Protein AF-A0A0P6WMK6-F1 (afdb_monomer)

Secondary structure (DSSP, 8-state):
--TT---HHHHHHHHHHHHHHHHHHHHHHHHHHHHHHHHHHHTSHHHHHHHHGGGTGGGTHHHHHHHSSHHHHHHHHHHHHHHHHHHHHHHHHHHHHHHHTTTTTTTTSSS-----

InterPro domains:
  IPR003369 Sec-independent protein translocase protein TatA/B/E [PF02416] (4-41)

Solvent-accessible surface area (backbone atoms only — not comparable to full-atom values): 7003 Å² total; per-residue (Å²): 133,79,90,68,87,62,48,77,68,52,51,50,52,51,50,51,50,47,38,69,75,53,32,66,70,48,50,52,54,52,51,51,56,50,48,54,51,50,50,53,54,57,67,28,66,72,46,39,51,61,60,61,49,46,81,72,52,82,69,56,74,67,55,60,49,70,77,38,84,48,61,62,56,51,52,50,51,53,52,51,52,50,51,52,52,50,52,53,52,49,57,51,52,53,54,58,53,55,63,64,62,59,60,75,69,67,78,76,78,83,82,84,82,88,89,130

Sequence (116 aa):
MEIFNIGPWELLLILVLALIVFGPEGMVKFSRDAAHFIRKLVRSPLWRDLVSTSEELKTIPQQIIKETQLEESMREISHLSNTISQSISSDLSETINLDDKLQDAEDKNDSHHPSD

Structure (mmCIF, N/CA/C/O backbone):
data_AF-A0A0P6WMK6-F1
#
_entry.id   AF-A0A0P6WMK6-F1
#
loop_
_atom_site.group_PDB
_atom_site.id
_atom_site.type_symbol
_atom_site.label_atom_id
_atom_site.label_alt_id
_atom_site.label_comp_id
_atom_site.label_asym_id
_atom_site.label_entity_id
_atom_site.label_seq_id
_atom_site.pdbx_PDB_ins_code
_atom_site.Cartn_x
_atom_site.Cartn_y
_atom_site.Cartn_z
_atom_site.occupancy
_atom_site.B_iso_or_equiv
_atom_site.auth_seq_id
_atom_site.auth_comp_id
_atom_site.auth_asym_id
_atom_site.auth_atom_id
_atom_site.pdbx_PDB_model_num
ATOM 1 N N . MET A 1 1 ? 4.971 8.236 20.104 1.00 45.97 1 MET A N 1
ATOM 2 C CA . MET A 1 1 ? 5.944 8.323 18.993 1.00 45.97 1 MET A CA 1
ATOM 3 C C . MET A 1 1 ? 5.153 8.314 17.698 1.00 45.97 1 MET A C 1
ATOM 5 O O . MET A 1 1 ? 4.564 7.297 17.363 1.00 45.97 1 MET A O 1
ATOM 9 N N . GLU A 1 2 ? 5.068 9.461 17.037 1.00 65.25 2 GLU A N 1
ATOM 10 C CA . GLU A 1 2 ? 4.256 9.708 15.840 1.00 65.25 2 GLU A CA 1
ATOM 11 C C . GLU A 1 2 ? 5.064 9.336 14.587 1.00 65.25 2 GLU A C 1
ATOM 13 O O .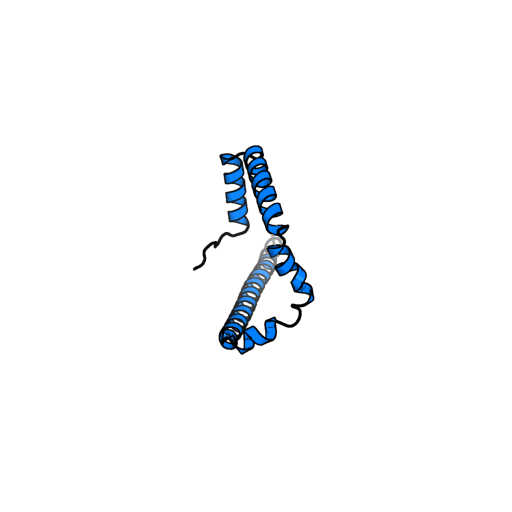 GLU A 1 2 ? 5.628 10.184 13.906 1.00 65.25 2 GLU A O 1
ATOM 18 N N . ILE A 1 3 ? 5.245 8.037 14.341 1.00 64.25 3 ILE A N 1
ATOM 19 C CA . ILE A 1 3 ? 6.318 7.564 13.443 1.00 64.25 3 ILE A CA 1
ATOM 20 C C . ILE A 1 3 ? 6.062 7.940 11.971 1.00 64.25 3 ILE A C 1
ATOM 22 O O . ILE A 1 3 ? 6.999 7.990 11.182 1.00 64.25 3 ILE A O 1
ATOM 26 N N . PHE A 1 4 ? 4.826 8.278 11.601 1.00 72.00 4 PHE A N 1
ATOM 27 C CA . PHE A 1 4 ? 4.507 8.726 10.249 1.00 72.00 4 PHE A CA 1
ATOM 28 C C . PHE A 1 4 ? 3.390 9.768 10.272 1.00 72.00 4 PHE A C 1
ATOM 30 O O . PHE A 1 4 ? 2.311 9.486 9.763 1.00 72.00 4 PHE A O 1
ATOM 37 N N . ASN A 1 5 ? 3.627 10.956 10.845 1.00 77.62 5 ASN A N 1
ATOM 38 C CA . ASN A 1 5 ? 2.808 12.163 10.609 1.00 77.62 5 ASN A CA 1
ATOM 39 C C . ASN A 1 5 ? 2.816 12.558 9.112 1.00 77.62 5 ASN A C 1
ATOM 41 O O . ASN A 1 5 ? 3.217 13.655 8.763 1.00 77.62 5 ASN A O 1
ATOM 45 N N . ILE A 1 6 ? 2.462 11.632 8.223 1.00 88.12 6 ILE A N 1
ATOM 46 C CA . ILE A 1 6 ? 2.448 11.767 6.775 1.00 88.12 6 ILE A CA 1
ATOM 47 C C . ILE A 1 6 ? 0.983 11.933 6.400 1.00 88.12 6 ILE A C 1
ATOM 49 O O . ILE A 1 6 ? 0.204 10.975 6.417 1.00 88.12 6 ILE A O 1
ATOM 53 N N . GLY A 1 7 ? 0.602 13.158 6.071 1.00 89.75 7 GLY A N 1
ATOM 54 C CA . GLY A 1 7 ? -0.705 13.462 5.520 1.00 89.75 7 GLY A CA 1
ATOM 55 C C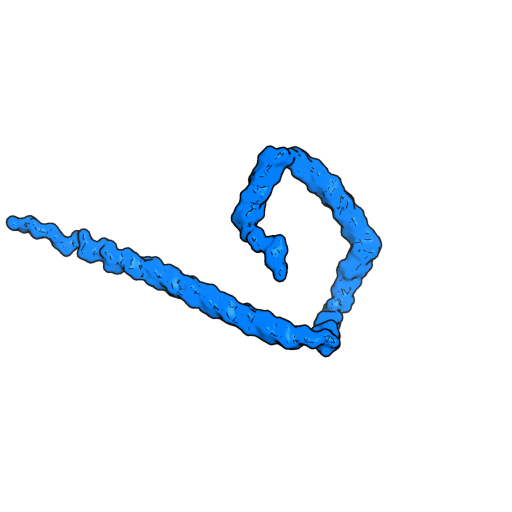 . GLY A 1 7 ? -0.874 12.885 4.107 1.00 89.75 7 GLY A C 1
ATOM 56 O O . GLY A 1 7 ? 0.112 12.627 3.408 1.00 89.75 7 GLY A O 1
ATOM 57 N N . PRO A 1 8 ? -2.122 12.738 3.620 1.00 91.56 8 PRO A N 1
ATOM 58 C CA . PRO A 1 8 ? -2.391 12.306 2.245 1.00 91.56 8 PRO A CA 1
ATOM 59 C C . PRO A 1 8 ? -1.644 13.138 1.192 1.00 91.56 8 PRO A C 1
ATOM 61 O O . PRO A 1 8 ? -1.213 12.611 0.167 1.00 91.56 8 PRO A O 1
ATOM 64 N N . TRP A 1 9 ? -1.452 14.432 1.466 1.00 95.06 9 TRP A N 1
ATOM 65 C CA . TRP A 1 9 ? -0.715 15.343 0.592 1.00 95.06 9 TRP A CA 1
ATOM 66 C C . TRP A 1 9 ? 0.796 15.069 0.567 1.00 95.06 9 TRP A C 1
ATOM 68 O O . TRP A 1 9 ? 1.413 15.078 -0.497 1.00 95.06 9 TRP A O 1
ATOM 78 N N . GLU A 1 10 ? 1.397 14.760 1.716 1.00 93.62 10 GLU A N 1
ATOM 79 C CA . GLU A 1 10 ? 2.820 14.408 1.808 1.00 93.62 10 GLU A CA 1
ATOM 80 C C . GLU A 1 10 ? 3.097 13.053 1.157 1.00 93.62 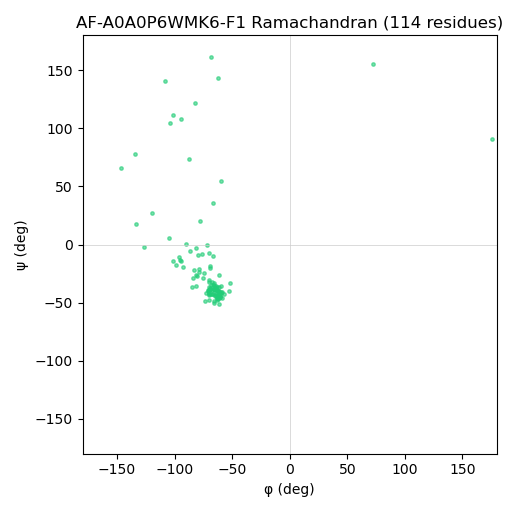10 GLU A C 1
ATOM 82 O O . GLU A 1 10 ? 4.095 12.898 0.456 1.00 93.62 10 GLU A O 1
ATOM 87 N N . LEU A 1 11 ? 2.177 12.094 1.300 1.00 93.31 11 LEU A N 1
ATOM 88 C CA . LEU A 1 11 ? 2.256 10.817 0.594 1.00 93.31 11 LEU A CA 1
ATOM 89 C C . LEU A 1 11 ? 2.265 11.021 -0.929 1.00 93.31 11 LEU A C 1
ATOM 91 O O . LEU A 1 11 ? 3.035 10.368 -1.634 1.00 93.31 11 LEU A O 1
ATOM 95 N N . LEU A 1 12 ? 1.445 11.947 -1.438 1.00 95.00 12 LEU A N 1
ATOM 96 C CA . LEU A 1 12 ? 1.405 12.290 -2.860 1.00 95.00 12 LEU A CA 1
ATOM 97 C C . LEU A 1 12 ? 2.732 12.917 -3.313 1.00 95.00 12 LEU A C 1
ATOM 99 O O . LEU A 1 12 ? 3.272 12.519 -4.344 1.00 95.00 12 LEU A O 1
ATOM 103 N N . LEU A 1 13 ? 3.309 13.825 -2.520 1.00 95.50 13 LEU A N 1
ATOM 104 C CA . LEU A 1 13 ? 4.622 14.411 -2.805 1.00 95.50 13 LEU A CA 1
ATOM 105 C C . LEU A 1 13 ? 5.728 13.347 -2.843 1.00 95.50 13 LEU A C 1
ATOM 107 O O . LEU A 1 13 ? 6.526 13.323 -3.781 1.00 95.50 13 LEU A O 1
ATOM 111 N N . ILE A 1 14 ? 5.752 12.435 -1.868 1.00 94.06 14 ILE A N 1
ATOM 112 C CA . ILE A 1 14 ? 6.706 11.318 -1.831 1.00 94.06 14 ILE A CA 1
ATOM 113 C C . ILE A 1 14 ? 6.508 10.407 -3.046 1.00 94.06 14 ILE A C 1
ATOM 115 O O . ILE A 1 14 ? 7.491 9.971 -3.640 1.00 94.06 14 ILE A O 1
ATOM 119 N N . LEU A 1 15 ? 5.263 10.146 -3.453 1.00 93.44 15 LEU A N 1
ATOM 120 C CA . LEU A 1 15 ? 4.958 9.336 -4.631 1.00 93.44 15 LEU A CA 1
ATOM 121 C C . LEU A 1 15 ? 5.486 9.984 -5.916 1.00 93.44 15 LEU A C 1
ATOM 123 O O . LEU A 1 15 ? 6.099 9.301 -6.736 1.00 93.44 15 LEU A O 1
ATOM 127 N N . VAL A 1 16 ? 5.295 11.294 -6.082 1.00 95.50 16 VAL A N 1
ATOM 128 C CA . VAL A 1 16 ? 5.844 12.043 -7.222 1.00 95.50 16 VAL A CA 1
ATOM 129 C C . VAL A 1 16 ? 7.371 12.001 -7.203 1.00 95.50 16 VAL A C 1
ATOM 131 O O . VAL A 1 16 ? 7.990 11.730 -8.231 1.00 95.50 16 VAL A O 1
ATOM 134 N N . LEU A 1 17 ? 7.993 12.200 -6.039 1.00 95.69 17 LEU A N 1
ATOM 135 C CA . LEU A 1 17 ? 9.447 12.145 -5.903 1.00 95.69 17 LEU A CA 1
ATOM 136 C C . LEU A 1 17 ? 9.993 10.743 -6.209 1.00 95.69 17 LEU A C 1
ATOM 138 O O . LEU A 1 17 ? 10.973 10.609 -6.938 1.00 95.69 17 LEU A O 1
ATOM 142 N N . ALA A 1 18 ? 9.327 9.693 -5.729 1.00 92.81 18 ALA A N 1
ATOM 143 C CA . ALA A 1 18 ? 9.666 8.309 -6.041 1.00 92.81 18 ALA A CA 1
ATOM 144 C C . ALA A 1 18 ? 9.544 8.020 -7.544 1.00 92.81 18 ALA A C 1
ATOM 146 O O . ALA A 1 18 ? 10.421 7.370 -8.111 1.00 92.81 18 ALA A O 1
ATOM 147 N N . LEU A 1 19 ? 8.511 8.552 -8.203 1.00 93.50 19 LEU A N 1
ATOM 148 C CA . LEU A 1 19 ? 8.327 8.423 -9.645 1.00 93.50 19 LEU A CA 1
ATOM 149 C C . LEU A 1 19 ? 9.444 9.121 -10.431 1.00 93.50 19 LEU A C 1
ATOM 151 O O . LEU A 1 19 ? 9.894 8.589 -11.440 1.00 93.50 19 LEU A O 1
ATOM 155 N N . ILE A 1 20 ? 9.916 10.279 -9.968 1.00 94.75 20 ILE A N 1
ATOM 156 C CA . ILE A 1 20 ? 11.031 11.003 -10.596 1.00 94.75 20 ILE A CA 1
ATOM 157 C C . ILE A 1 20 ? 12.354 10.254 -10.392 1.00 94.75 20 ILE A C 1
ATOM 159 O O . ILE A 1 20 ? 13.136 10.127 -11.331 1.00 94.75 20 ILE A O 1
ATOM 163 N N . VAL A 1 21 ? 12.608 9.751 -9.181 1.00 94.38 21 VAL A N 1
ATOM 164 C CA . VAL A 1 21 ? 13.878 9.098 -8.821 1.00 94.38 21 VAL A CA 1
ATOM 165 C C . VAL A 1 21 ? 14.004 7.708 -9.445 1.00 94.38 21 VAL A C 1
ATOM 167 O O . VAL A 1 21 ? 15.039 7.382 -10.022 1.00 94.38 21 VAL A O 1
ATOM 170 N N . PHE A 1 22 ? 12.971 6.875 -9.320 1.00 90.31 22 PHE A N 1
ATOM 171 C CA . PHE A 1 22 ? 13.006 5.473 -9.747 1.00 90.31 22 PHE A CA 1
ATOM 172 C C . PHE A 1 22 ? 12.367 5.237 -11.118 1.00 90.31 22 PHE A C 1
ATOM 174 O O . PHE A 1 22 ? 12.608 4.195 -11.732 1.00 90.31 22 PHE A O 1
ATOM 181 N N . GLY A 1 23 ? 11.550 6.175 -11.601 1.00 91.31 23 GLY A N 1
ATOM 182 C CA . GLY A 1 23 ? 10.737 5.990 -12.797 1.00 91.31 23 GLY A CA 1
ATOM 183 C C . GLY A 1 23 ? 9.548 5.038 -12.575 1.00 91.31 23 GLY A C 1
ATOM 184 O O . GLY A 1 23 ? 9.596 4.146 -11.719 1.00 91.31 23 GLY A O 1
ATOM 185 N N . PRO A 1 24 ? 8.475 5.158 -13.380 1.00 87.50 24 PRO A N 1
ATOM 186 C CA . PRO A 1 24 ? 7.321 4.256 -13.304 1.00 87.50 24 PRO A CA 1
ATOM 187 C C . PRO A 1 24 ? 7.699 2.791 -13.556 1.00 87.50 24 PRO A C 1
ATOM 189 O O . PRO A 1 24 ? 7.239 1.897 -12.848 1.00 87.50 24 PRO A O 1
ATOM 192 N N . GLU A 1 25 ? 8.564 2.528 -14.538 1.00 90.69 25 GLU A N 1
ATOM 193 C CA . GLU A 1 25 ? 8.972 1.162 -14.893 1.00 90.69 25 GLU A CA 1
ATOM 194 C C . GLU A 1 25 ? 9.758 0.475 -13.772 1.00 90.69 25 GLU A C 1
ATOM 196 O O . GLU A 1 25 ? 9.546 -0.712 -13.501 1.00 90.69 25 GLU A O 1
ATOM 201 N N . GLY A 1 26 ? 10.630 1.225 -13.088 1.00 89.06 26 GLY A N 1
ATOM 202 C CA . GLY A 1 26 ? 11.393 0.732 -11.947 1.00 89.06 26 GLY A CA 1
ATOM 203 C C . GLY A 1 26 ? 10.467 0.311 -10.811 1.00 89.06 26 GLY A C 1
ATOM 204 O O . GLY A 1 26 ? 10.531 -0.834 -10.355 1.00 89.06 26 GLY A O 1
ATOM 205 N N . MET A 1 27 ? 9.546 1.194 -10.416 1.00 90.19 27 MET 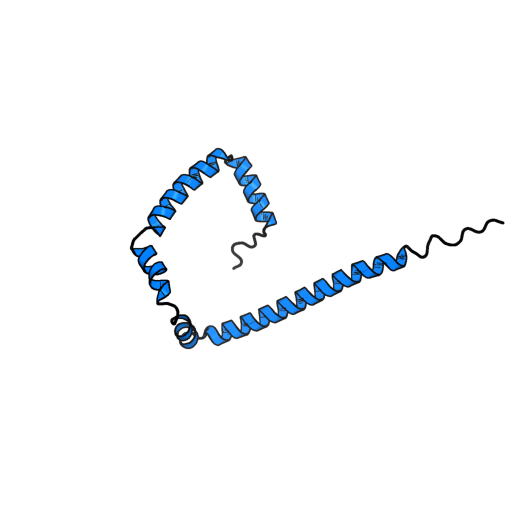A N 1
ATOM 206 C CA . MET A 1 27 ? 8.587 0.915 -9.343 1.00 90.19 27 MET A CA 1
ATOM 207 C C . MET A 1 27 ? 7.724 -0.313 -9.644 1.00 90.19 27 MET A C 1
ATOM 209 O O . MET A 1 27 ? 7.614 -1.195 -8.797 1.00 90.19 27 MET A O 1
ATOM 213 N N . VAL A 1 28 ? 7.180 -0.436 -10.860 1.00 90.19 28 VAL A N 1
ATOM 214 C CA . VAL A 1 28 ? 6.340 -1.587 -11.237 1.00 90.19 28 VAL A CA 1
ATOM 215 C C . VAL A 1 28 ? 7.122 -2.901 -11.179 1.00 90.19 28 VAL A C 1
ATOM 217 O O . VAL A 1 28 ? 6.595 -3.911 -10.704 1.00 90.19 28 VAL A O 1
ATOM 220 N N . LYS A 1 29 ? 8.388 -2.910 -11.614 1.00 90.38 29 LYS A N 1
ATOM 221 C CA . LYS A 1 29 ? 9.241 -4.104 -11.547 1.00 90.38 29 LYS A CA 1
ATOM 222 C C . LYS A 1 29 ? 9.487 -4.536 -10.097 1.00 90.38 29 LYS A C 1
ATOM 224 O O . LYS A 1 29 ? 9.258 -5.703 -9.779 1.00 90.38 29 LYS A O 1
ATOM 229 N N . PHE A 1 30 ? 9.858 -3.598 -9.221 1.00 90.44 30 PHE A N 1
ATOM 230 C CA . PHE A 1 30 ? 10.047 -3.865 -7.790 1.00 90.44 30 PHE A CA 1
ATOM 231 C C . PHE A 1 30 ? 8.754 -4.322 -7.112 1.00 90.44 30 PHE A C 1
ATOM 233 O O . PHE A 1 30 ? 8.758 -5.317 -6.386 1.00 90.44 30 PHE A O 1
ATOM 240 N N . SER A 1 31 ? 7.631 -3.653 -7.383 1.00 89.94 31 SER A N 1
ATOM 241 C CA . SER A 1 31 ? 6.326 -4.033 -6.842 1.00 89.94 31 SER A CA 1
ATOM 242 C C . SER A 1 31 ? 5.907 -5.425 -7.292 1.00 89.94 31 SER A C 1
ATOM 244 O O . SER A 1 31 ? 5.321 -6.155 -6.502 1.00 89.94 31 SER A O 1
ATOM 246 N N . ARG A 1 32 ? 6.215 -5.833 -8.527 1.00 91.88 32 ARG A N 1
ATOM 247 C CA . ARG A 1 32 ? 5.880 -7.174 -9.019 1.00 91.88 32 ARG A CA 1
ATOM 248 C C . ARG A 1 32 ? 6.652 -8.265 -8.281 1.00 91.88 32 ARG A C 1
ATOM 250 O O . ARG A 1 32 ? 6.053 -9.271 -7.900 1.00 91.88 32 ARG A O 1
ATOM 257 N N . ASP A 1 33 ? 7.941 -8.053 -8.043 1.00 92.75 33 ASP A N 1
ATOM 258 C CA . ASP A 1 33 ? 8.783 -9.009 -7.318 1.00 92.75 33 ASP A CA 1
ATOM 259 C C . ASP A 1 33 ? 8.397 -9.064 -5.830 1.00 92.75 33 ASP A C 1
ATOM 261 O O . ASP A 1 33 ? 8.205 -10.149 -5.270 1.00 92.75 33 ASP A O 1
ATOM 265 N N . ALA A 1 34 ? 8.157 -7.901 -5.215 1.00 93.31 34 ALA A N 1
ATOM 266 C CA . ALA A 1 34 ? 7.653 -7.793 -3.848 1.00 93.31 34 ALA A CA 1
ATOM 267 C C . ALA A 1 34 ? 6.266 -8.436 -3.694 1.00 93.31 34 ALA A C 1
ATOM 269 O O . ALA A 1 34 ? 6.046 -9.227 -2.779 1.00 93.31 34 ALA A O 1
ATOM 270 N N . ALA A 1 35 ? 5.338 -8.180 -4.619 1.00 89.75 35 ALA A N 1
ATOM 271 C CA . ALA A 1 35 ? 4.007 -8.781 -4.614 1.00 89.75 35 ALA A CA 1
ATOM 272 C C . ALA A 1 35 ? 4.073 -10.297 -4.810 1.00 89.75 35 ALA A C 1
ATOM 274 O O . ALA A 1 35 ? 3.300 -11.032 -4.199 1.00 89.75 35 ALA A O 1
ATOM 275 N N . HIS A 1 36 ? 5.007 -10.794 -5.622 1.00 92.38 36 HIS A N 1
ATOM 276 C CA . HIS A 1 36 ? 5.213 -12.228 -5.776 1.00 92.38 36 HIS A CA 1
ATOM 277 C C . HIS A 1 36 ? 5.721 -12.874 -4.477 1.00 92.38 36 HIS A C 1
ATOM 279 O O . HIS A 1 36 ? 5.272 -13.967 -4.124 1.00 92.38 36 HIS A O 1
ATOM 285 N N . PHE A 1 37 ? 6.604 -12.193 -3.741 1.00 91.88 37 PHE A N 1
ATOM 286 C CA . PHE A 1 37 ? 7.058 -12.629 -2.419 1.00 91.88 37 PHE A CA 1
ATOM 287 C C . PHE A 1 37 ? 5.920 -12.600 -1.391 1.00 91.88 37 PHE A C 1
ATOM 289 O O . PHE A 1 37 ? 5.632 -13.624 -0.773 1.00 91.88 37 PHE A O 1
ATOM 296 N N . ILE A 1 38 ? 5.193 -11.485 -1.288 1.00 90.38 38 ILE A N 1
ATOM 297 C CA . ILE A 1 38 ? 4.027 -11.353 -0.403 1.00 90.38 38 ILE A CA 1
ATOM 298 C C . ILE A 1 38 ? 2.987 -12.426 -0.729 1.00 90.38 38 ILE A C 1
ATOM 300 O O . ILE A 1 38 ? 2.480 -13.083 0.172 1.00 90.38 38 ILE A O 1
ATOM 304 N N . ARG A 1 39 ? 2.716 -12.696 -2.011 1.00 88.25 39 ARG A N 1
ATOM 305 C CA . ARG A 1 39 ? 1.788 -13.755 -2.429 1.00 88.25 39 ARG A CA 1
ATOM 306 C C . ARG A 1 39 ? 2.222 -15.134 -1.935 1.00 88.25 39 ARG A C 1
ATOM 308 O O . ARG A 1 39 ? 1.359 -15.942 -1.604 1.00 88.25 39 ARG A O 1
ATOM 315 N N . LYS A 1 40 ? 3.525 -15.422 -1.878 1.00 86.31 40 LYS A N 1
ATOM 316 C CA . LYS A 1 40 ? 4.043 -16.675 -1.304 1.00 86.31 40 LYS A CA 1
ATOM 317 C C . LYS A 1 40 ? 3.862 -16.722 0.212 1.00 86.31 40 LYS A C 1
ATOM 319 O O . LYS A 1 40 ? 3.487 -17.770 0.726 1.00 86.31 40 LYS A O 1
ATOM 324 N N . LEU A 1 41 ? 4.069 -15.601 0.902 1.00 86.94 41 LEU A N 1
ATOM 325 C CA . LEU A 1 41 ? 3.858 -15.483 2.348 1.00 86.94 41 LEU A CA 1
ATOM 326 C C . LEU A 1 41 ? 2.375 -15.636 2.714 1.00 86.94 41 LEU A C 1
ATOM 328 O O . LEU A 1 41 ? 2.033 -16.460 3.556 1.00 86.94 41 LEU A O 1
ATOM 332 N N . VAL A 1 42 ? 1.489 -14.921 2.022 1.00 81.44 42 VAL A N 1
ATOM 333 C CA . VAL A 1 42 ? 0.035 -14.955 2.250 1.00 81.44 42 VAL A CA 1
ATOM 334 C C . VAL A 1 42 ? -0.565 -16.314 1.891 1.00 81.44 42 VAL A C 1
ATOM 336 O O . VAL A 1 42 ? -1.488 -16.783 2.548 1.00 81.44 42 VAL A O 1
ATOM 339 N N . ARG A 1 43 ? -0.042 -16.981 0.856 1.00 79.44 43 ARG A N 1
ATOM 340 C CA . ARG A 1 43 ? -0.488 -18.326 0.463 1.00 79.44 43 ARG A CA 1
ATOM 341 C C . ARG A 1 43 ? 0.150 -19.433 1.308 1.00 79.44 43 ARG A C 1
ATOM 343 O O . ARG A 1 43 ? -0.165 -20.603 1.092 1.00 79.44 43 ARG A O 1
ATOM 350 N N . SER A 1 44 ? 1.053 -19.099 2.231 1.00 81.62 44 SER A N 1
ATOM 351 C CA . SER A 1 44 ? 1.630 -20.100 3.119 1.00 81.62 44 SER A CA 1
ATOM 352 C C . SER A 1 44 ? 0.527 -20.735 3.979 1.00 81.62 44 SER A C 1
ATOM 354 O O . SER A 1 44 ? -0.405 -20.034 4.384 1.00 81.62 44 SER A O 1
ATOM 356 N N . PRO A 1 45 ? 0.612 -22.049 4.263 1.00 73.62 45 PRO A N 1
ATOM 357 C CA . PRO A 1 45 ? -0.328 -22.721 5.155 1.00 73.62 45 PRO A CA 1
ATOM 358 C C . PRO A 1 45 ? -0.443 -22.004 6.501 1.00 73.62 45 PRO A C 1
ATOM 360 O O . PRO A 1 45 ? -1.546 -21.763 6.944 1.00 73.62 45 PRO A O 1
ATOM 363 N N . LEU A 1 46 ? 0.668 -21.514 7.062 1.00 73.88 46 LEU A N 1
ATOM 364 C CA . LEU A 1 46 ? 0.681 -20.787 8.336 1.00 73.88 46 LEU A CA 1
ATOM 365 C C . LEU A 1 46 ? -0.168 -19.505 8.324 1.00 73.88 46 LEU A C 1
ATOM 367 O O . LEU A 1 46 ? -0.921 -19.260 9.263 1.00 73.88 46 LEU A O 1
ATOM 371 N N . TRP A 1 47 ? -0.071 -18.686 7.269 1.00 77.69 47 TRP A N 1
ATOM 372 C CA . TRP A 1 47 ? -0.883 -17.467 7.153 1.00 77.69 47 TRP A CA 1
ATOM 373 C C . TRP A 1 47 ? -2.349 -17.791 6.875 1.00 77.69 47 TRP A C 1
ATOM 375 O O . TRP A 1 47 ? -3.251 -17.156 7.421 1.00 77.69 47 TRP A O 1
ATOM 385 N N . ARG A 1 48 ? -2.586 -18.800 6.031 1.00 73.50 48 ARG A N 1
ATOM 386 C CA . ARG A 1 48 ? -3.935 -19.258 5.724 1.00 73.50 48 ARG A CA 1
ATOM 387 C C . ARG A 1 48 ? -4.598 -19.872 6.947 1.00 73.50 48 ARG A C 1
ATOM 389 O O . ARG A 1 48 ? -5.757 -19.592 7.159 1.00 73.50 48 ARG A O 1
ATOM 396 N N . ASP A 1 49 ? -3.890 -20.612 7.782 1.00 71.56 49 ASP A N 1
ATOM 397 C CA . ASP A 1 49 ? -4.450 -21.186 9.001 1.00 71.56 49 ASP A CA 1
ATOM 398 C C . ASP A 1 49 ? -4.756 -20.071 10.017 1.0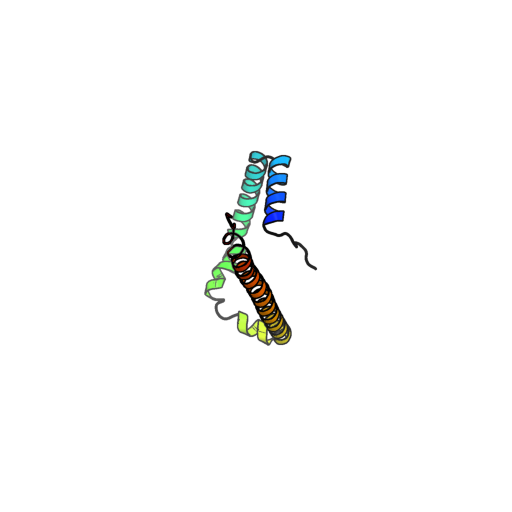0 71.56 49 ASP A C 1
ATOM 400 O O . ASP A 1 49 ? -5.829 -20.078 10.604 1.00 71.56 49 ASP A O 1
ATOM 404 N N . LEU A 1 50 ? -3.922 -19.028 10.136 1.00 72.69 50 LEU A N 1
ATOM 405 C CA . LEU A 1 50 ? -4.226 -17.847 10.966 1.00 72.69 50 LEU A CA 1
ATOM 406 C C . LEU A 1 50 ? -5.461 -17.063 10.485 1.00 72.69 50 LEU A C 1
ATOM 408 O O . LEU A 1 50 ? -6.311 -16.687 11.290 1.00 72.69 50 LEU A O 1
ATOM 412 N N . VAL A 1 51 ? -5.562 -16.802 9.178 1.00 72.69 51 VAL A N 1
ATOM 413 C CA . VAL A 1 51 ? -6.653 -16.001 8.594 1.00 72.69 51 VAL A CA 1
ATOM 414 C C . VAL A 1 51 ? -7.923 -16.824 8.377 1.00 72.69 51 VAL A C 1
ATOM 416 O O . VAL A 1 51 ? -9.016 -16.303 8.549 1.00 72.69 51 VAL A O 1
ATOM 419 N N . SER A 1 52 ? -7.825 -18.099 8.010 1.00 62.28 52 SER A N 1
ATOM 420 C CA . SER A 1 52 ? -8.975 -18.991 7.805 1.00 62.28 52 SER A CA 1
ATOM 421 C C . SER A 1 52 ? -9.547 -19.519 9.119 1.00 62.28 52 SER A C 1
ATOM 423 O O . SER A 1 52 ? -10.741 -19.786 9.170 1.00 62.28 52 SER A O 1
ATOM 425 N N . THR A 1 53 ? -8.766 -19.558 10.206 1.00 57.28 53 THR A N 1
ATOM 426 C CA . THR A 1 53 ? -9.312 -19.778 11.563 1.00 57.28 53 THR A CA 1
ATOM 427 C C . THR A 1 53 ? -10.117 -18.561 12.063 1.00 57.28 53 THR A C 1
ATOM 429 O O . THR A 1 53 ? -10.815 -18.648 13.066 1.00 57.28 53 THR A O 1
ATOM 432 N N . SER A 1 54 ? -10.122 -17.434 11.335 1.00 53.50 54 SER A N 1
ATOM 433 C CA . SER A 1 54 ? -10.926 -16.239 11.651 1.00 53.50 54 SER A CA 1
ATOM 434 C C . SER A 1 54 ? -12.440 -16.474 11.654 1.00 53.50 54 SER A C 1
ATOM 436 O O . SER A 1 54 ? -13.158 -15.781 12.375 1.00 53.50 54 SER A O 1
ATOM 438 N N . GLU A 1 55 ? -12.951 -17.463 10.913 1.00 56.72 55 GLU A N 1
ATOM 439 C CA . GLU A 1 55 ? -14.393 -17.758 10.940 1.00 56.72 55 GLU A CA 1
ATOM 440 C C . GLU A 1 55 ? -14.854 -18.360 12.283 1.00 56.72 55 GLU A C 1
ATOM 442 O O . GLU A 1 55 ? -16.018 -18.198 12.649 1.00 56.72 55 GLU A O 1
ATOM 447 N N . GLU A 1 56 ? -13.937 -18.925 13.082 1.00 52.47 56 GLU A N 1
ATOM 448 C CA . GLU A 1 56 ? -14.188 -19.325 14.478 1.00 52.47 56 GLU A CA 1
ATOM 449 C C . GLU A 1 56 ? -13.788 -18.245 15.507 1.00 52.47 56 GLU A C 1
ATOM 451 O O . GLU A 1 56 ? -14.253 -18.275 16.646 1.00 52.47 56 GLU A O 1
ATOM 456 N N . LEU A 1 57 ? -13.015 -17.218 15.125 1.00 52.97 57 LEU A N 1
ATOM 457 C CA . LEU A 1 57 ? -12.583 -16.121 16.013 1.00 52.97 57 LEU A CA 1
ATOM 458 C C . LEU A 1 57 ? -13.669 -15.058 16.270 1.00 52.97 57 LEU A C 1
ATOM 460 O O . LEU A 1 57 ? -13.369 -13.944 16.705 1.00 52.97 57 LEU A O 1
ATOM 464 N N . LYS A 1 58 ? -14.951 -15.377 16.067 1.00 54.06 58 LYS A N 1
ATOM 465 C CA . LYS A 1 58 ? -16.061 -14.461 16.379 1.00 54.06 58 LYS A CA 1
ATOM 466 C C . LYS A 1 58 ? -16.321 -14.270 17.882 1.00 54.06 58 LYS A C 1
ATOM 468 O O . LYS A 1 58 ? -17.201 -13.493 18.242 1.00 54.06 58 LYS A O 1
ATOM 473 N N . THR A 1 59 ? -15.565 -14.927 18.764 1.00 54.53 59 THR A N 1
ATOM 474 C CA . THR A 1 59 ? -15.765 -14.877 20.227 1.00 54.53 59 THR A CA 1
ATOM 475 C C . THR A 1 59 ? -14.527 -14.498 21.047 1.00 54.53 59 THR A C 1
ATOM 477 O O . THR A 1 59 ? -14.643 -14.342 22.261 1.00 54.53 59 THR A O 1
ATOM 480 N N . ILE A 1 60 ? -13.355 -14.276 20.438 1.00 57.28 60 ILE A N 1
ATOM 481 C CA . ILE A 1 60 ? -12.112 -14.050 21.203 1.00 57.28 60 ILE A CA 1
ATOM 482 C C . ILE A 1 60 ? -11.868 -12.610 21.718 1.00 57.28 60 ILE A C 1
ATOM 484 O O . ILE A 1 60 ?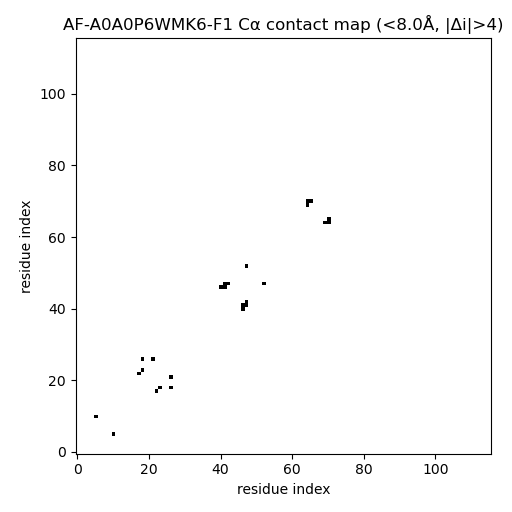 -11.176 -12.491 22.731 1.00 57.28 60 ILE A O 1
ATOM 488 N N . PRO A 1 61 ? -12.429 -11.490 21.204 1.00 54.81 61 PRO A N 1
ATOM 489 C CA . PRO A 1 61 ? -11.988 -10.192 21.723 1.00 54.81 61 PRO A CA 1
ATOM 490 C C . PRO A 1 61 ? -12.562 -9.825 23.103 1.00 54.81 61 PRO A C 1
ATOM 492 O O . PRO A 1 61 ? -12.102 -8.860 23.696 1.00 54.81 61 PRO A O 1
ATOM 495 N N . GLN A 1 62 ? -13.513 -10.573 23.674 1.00 56.47 62 GLN A N 1
ATOM 496 C CA . GLN A 1 62 ? -14.086 -10.209 24.981 1.00 56.47 62 GLN A CA 1
ATOM 497 C C . GLN A 1 62 ? -13.226 -10.629 26.185 1.00 56.47 62 GLN A C 1
ATOM 499 O O . GLN A 1 62 ? -13.300 -9.983 27.229 1.00 56.47 62 GLN A O 1
ATOM 504 N N . GLN A 1 63 ? -12.409 -11.682 26.062 1.00 54.88 63 GLN A N 1
ATOM 505 C CA . GLN A 1 63 ? -11.580 -12.173 27.176 1.00 54.88 63 GLN A CA 1
ATOM 506 C C . GLN A 1 63 ? -10.256 -11.404 27.287 1.00 54.88 63 GLN A C 1
ATOM 508 O O . GLN A 1 63 ? -9.855 -11.039 28.387 1.00 54.88 63 GLN A O 1
ATOM 513 N N . ILE A 1 64 ? -9.654 -11.016 26.155 1.00 58.75 64 ILE A N 1
ATOM 514 C CA . ILE A 1 64 ? -8.408 -10.227 26.141 1.00 58.75 64 ILE A CA 1
ATOM 515 C C . ILE A 1 64 ? -8.619 -8.842 26.780 1.00 58.75 64 ILE A C 1
ATOM 517 O O . ILE A 1 64 ? -7.756 -8.361 27.511 1.00 58.75 64 ILE A O 1
ATOM 521 N N . ILE A 1 65 ? -9.794 -8.236 26.574 1.00 58.53 65 ILE A N 1
ATOM 522 C CA . ILE A 1 65 ? -10.180 -6.936 27.154 1.00 58.53 65 ILE A CA 1
ATOM 523 C C . ILE A 1 65 ? -10.416 -7.016 28.670 1.00 58.53 65 ILE A C 1
ATOM 525 O O . ILE A 1 65 ? -10.193 -6.033 29.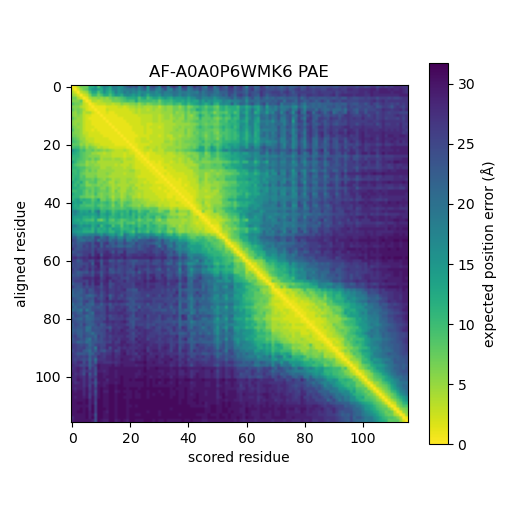366 1.00 58.53 65 ILE A O 1
ATOM 529 N N . LYS A 1 66 ? -10.859 -8.167 29.192 1.00 58.81 66 LYS A N 1
ATOM 530 C CA . LYS A 1 66 ? -11.102 -8.359 30.633 1.00 58.81 66 LYS A CA 1
ATOM 531 C C . LYS A 1 66 ? -9.848 -8.737 31.421 1.00 58.81 66 LYS A C 1
ATOM 533 O O . LYS A 1 66 ? -9.786 -8.454 32.612 1.00 58.81 66 LYS A O 1
ATOM 538 N N . GLU A 1 67 ? -8.883 -9.400 30.787 1.00 55.12 67 GLU A N 1
ATOM 539 C CA . GLU A 1 67 ? -7.678 -9.914 31.460 1.00 55.12 67 GLU A CA 1
ATOM 540 C C . GLU A 1 67 ? -6.491 -8.950 31.415 1.00 55.12 67 GLU A C 1
ATOM 542 O O . GLU A 1 67 ? -5.573 -9.040 32.229 1.00 55.12 67 GLU A O 1
ATOM 547 N N . THR A 1 68 ? -6.517 -7.991 30.498 1.00 58.91 68 THR A N 1
ATOM 548 C CA . THR A 1 68 ? -5.562 -6.885 30.471 1.00 58.91 68 THR A CA 1
ATOM 549 C C . THR A 1 68 ? -6.306 -5.623 30.897 1.00 58.91 68 THR A C 1
ATOM 551 O O . THR A 1 68 ? -7.463 -5.453 30.536 1.00 58.91 68 THR A O 1
ATOM 554 N N . GLN A 1 69 ? -5.693 -4.743 31.693 1.00 57.34 69 GLN A N 1
ATOM 555 C CA . GLN A 1 69 ? -6.292 -3.495 32.215 1.00 57.34 69 GLN A CA 1
ATOM 556 C C . GLN A 1 69 ? -6.597 -2.443 31.115 1.00 57.34 69 GLN A C 1
ATOM 558 O O . GLN A 1 69 ? -6.458 -1.241 31.317 1.00 57.34 69 GLN A O 1
ATOM 563 N N . LEU A 1 70 ? -7.011 -2.880 29.925 1.00 57.22 70 LEU A N 1
ATOM 564 C CA . LEU A 1 70 ? -7.360 -2.066 28.763 1.00 57.22 70 LEU A CA 1
ATOM 565 C C . LEU A 1 70 ? -8.613 -1.208 28.984 1.00 57.22 70 LEU A C 1
ATOM 567 O O . LEU A 1 70 ? -8.903 -0.346 28.161 1.00 57.22 70 LEU A O 1
ATOM 571 N N . GLU A 1 71 ? -9.363 -1.415 30.066 1.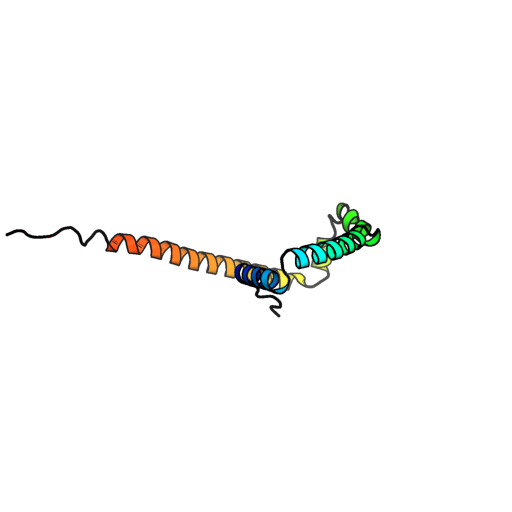00 60.41 71 GLU A N 1
ATOM 572 C CA . GLU A 1 71 ? -10.573 -0.647 30.370 1.00 60.41 71 GLU A CA 1
ATOM 573 C C . GLU A 1 71 ? -10.274 0.833 30.669 1.00 60.41 71 GLU A C 1
ATOM 575 O O . GLU A 1 71 ? -11.025 1.715 30.243 1.00 60.41 71 GLU A O 1
ATOM 580 N N . GLU A 1 72 ? -9.132 1.128 31.298 1.00 62.16 72 GLU A N 1
ATOM 581 C CA . GLU A 1 72 ? -8.668 2.508 31.493 1.00 62.16 72 GLU A CA 1
ATOM 582 C C . GLU A 1 72 ? -8.260 3.150 30.161 1.00 62.16 72 GLU A C 1
ATOM 584 O O . GLU A 1 72 ? -8.680 4.269 29.858 1.00 62.16 72 GLU A O 1
ATOM 589 N N . SER A 1 73 ? -7.549 2.408 29.305 1.00 62.38 73 SER A N 1
ATOM 590 C CA . SER A 1 73 ? -7.158 2.879 27.971 1.00 62.38 73 SER A CA 1
ATOM 591 C C . SER A 1 73 ? -8.365 3.123 27.060 1.00 62.38 73 SER A C 1
ATOM 593 O O . SER A 1 73 ? -8.380 4.089 26.301 1.00 62.38 73 SER A O 1
ATOM 595 N N . MET A 1 74 ? -9.408 2.289 27.141 1.00 65.69 74 MET A N 1
ATOM 596 C CA . MET A 1 74 ? -10.645 2.486 26.372 1.00 65.69 74 MET A CA 1
ATOM 597 C C . MET A 1 74 ? -11.418 3.721 26.837 1.00 65.69 74 MET A C 1
ATOM 599 O O . MET A 1 74 ? -11.943 4.468 26.007 1.00 65.69 74 MET A O 1
ATOM 603 N N . ARG A 1 75 ? -11.463 3.971 28.151 1.00 68.38 75 ARG A N 1
ATOM 604 C CA . ARG A 1 75 ? -12.081 5.178 28.711 1.00 68.38 75 ARG A CA 1
ATOM 605 C C . ARG A 1 75 ? -11.353 6.428 28.220 1.00 68.38 75 ARG A C 1
ATOM 607 O O . ARG A 1 75 ? -12.010 7.341 27.723 1.00 68.38 75 ARG A O 1
ATOM 614 N N . GLU A 1 76 ? -10.026 6.445 28.271 1.00 67.50 76 GLU A N 1
ATOM 615 C CA . GLU A 1 76 ? -9.218 7.565 27.779 1.00 67.50 76 GLU A CA 1
ATOM 616 C C . GLU A 1 76 ? -9.416 7.799 26.272 1.00 67.50 76 GLU A C 1
ATOM 618 O O . GLU A 1 76 ? -9.717 8.920 25.864 1.00 67.50 76 GLU A O 1
ATOM 623 N N . ILE A 1 77 ? -9.400 6.740 25.454 1.00 76.69 77 ILE A N 1
ATOM 624 C CA . ILE A 1 77 ? -9.675 6.826 24.008 1.00 76.69 77 ILE A CA 1
ATOM 625 C C . ILE A 1 77 ? -11.074 7.394 23.727 1.00 76.69 77 ILE A C 1
ATOM 627 O O . ILE A 1 77 ? -11.227 8.231 22.836 1.00 76.69 77 ILE A O 1
ATOM 631 N N . SER A 1 78 ? -12.094 6.999 24.495 1.00 75.56 78 SER A N 1
ATOM 632 C CA . SER A 1 78 ? -13.456 7.524 24.324 1.00 75.56 78 SER A CA 1
ATOM 633 C C . SER A 1 78 ? -13.565 9.020 24.657 1.00 75.56 78 SER A C 1
ATOM 635 O O . SER A 1 78 ? -14.227 9.770 23.938 1.00 75.56 78 SER A O 1
ATOM 637 N N . HIS A 1 79 ? -12.866 9.483 25.700 1.00 79.12 79 HIS A N 1
ATOM 638 C CA . HIS A 1 79 ? -12.824 10.898 26.075 1.00 79.12 79 HIS A CA 1
ATOM 639 C C . HIS A 1 79 ? -12.037 11.738 25.066 1.00 79.12 79 HIS A C 1
ATOM 641 O O . HIS A 1 79 ? -12.471 12.843 24.724 1.00 79.12 79 HIS A O 1
ATOM 647 N N . LEU A 1 80 ? -10.934 11.200 24.540 1.00 74.12 80 LEU A N 1
ATOM 648 C CA . LEU A 1 80 ? -10.166 11.824 23.464 1.00 74.12 80 LEU A CA 1
ATOM 649 C C . LEU A 1 80 ? -11.014 11.940 22.192 1.00 74.12 80 LEU A C 1
ATOM 651 O O . LEU A 1 80 ? -11.098 13.020 21.617 1.00 74.12 80 LEU A O 1
ATOM 655 N N . SER A 1 81 ? -11.723 10.877 21.804 1.00 78.81 81 SER A N 1
ATOM 656 C CA . SER A 1 81 ? -12.610 10.876 20.633 1.00 78.81 81 SER A CA 1
ATOM 657 C C . SER A 1 81 ? -13.740 11.902 20.747 1.00 78.81 81 SER A C 1
ATOM 659 O O . SER A 1 81 ? -14.040 12.596 19.774 1.00 78.81 81 SER A O 1
ATOM 661 N N . ASN A 1 82 ? -14.366 12.024 21.922 1.00 79.38 82 ASN A N 1
ATOM 662 C CA . ASN A 1 82 ? -15.425 13.010 22.150 1.00 79.38 82 ASN A CA 1
ATOM 663 C C . ASN A 1 82 ? -14.883 14.440 22.125 1.00 79.38 82 ASN A C 1
ATOM 665 O O . ASN A 1 82 ? -15.479 15.299 21.483 1.00 79.38 82 ASN A O 1
ATOM 669 N N . THR A 1 83 ? -13.731 14.683 22.757 1.00 76.19 83 THR A N 1
ATOM 670 C CA . THR A 1 83 ? -13.072 15.999 22.735 1.00 76.19 83 THR A CA 1
ATOM 671 C C . THR A 1 83 ? -12.707 16.409 21.309 1.00 76.19 83 THR A C 1
ATOM 673 O O . THR A 1 83 ? -13.022 17.523 20.908 1.00 76.19 83 THR A O 1
ATOM 676 N N . ILE A 1 84 ? -12.128 15.490 20.525 1.00 81.81 84 ILE A N 1
ATOM 677 C CA . ILE A 1 84 ? -11.773 15.707 19.115 1.00 81.81 84 ILE A CA 1
ATOM 678 C C . ILE A 1 84 ? -13.022 15.982 18.271 1.00 81.81 84 ILE A C 1
ATOM 680 O O . ILE A 1 84 ? -13.028 16.894 17.452 1.00 81.81 84 ILE A O 1
ATOM 684 N N . SER A 1 85 ? -14.100 15.222 18.477 1.00 80.50 85 SER A N 1
ATOM 685 C CA . SER A 1 85 ? -15.354 15.433 17.741 1.00 80.50 85 SER A CA 1
ATOM 686 C C . SER A 1 85 ? -15.959 16.802 18.052 1.00 80.50 85 SER A C 1
ATOM 688 O O . SER A 1 85 ? -16.443 17.488 17.155 1.00 80.50 85 SER A O 1
ATOM 690 N N . GLN A 1 86 ? -15.897 17.217 19.317 1.00 77.62 86 GLN A N 1
ATOM 691 C CA . GLN A 1 86 ? -16.449 18.481 19.779 1.00 77.62 86 GLN A CA 1
ATOM 692 C C . GLN A 1 86 ? -15.611 19.675 19.299 1.00 77.62 86 GLN A C 1
ATOM 694 O O . GLN A 1 86 ? -16.191 20.642 18.808 1.00 77.62 86 GLN A O 1
ATOM 699 N N . SER A 1 87 ? -14.276 19.587 19.337 1.00 74.12 87 SER A N 1
ATOM 700 C CA . SER A 1 87 ? -13.391 20.622 18.785 1.00 74.12 87 SER A CA 1
ATOM 701 C C . SER A 1 87 ? -13.529 20.737 17.267 1.00 74.12 87 SER A C 1
ATOM 703 O O . SER A 1 87 ? -13.727 21.836 16.767 1.00 74.12 87 SER A O 1
ATOM 705 N N . ILE A 1 88 ? -13.562 19.614 16.538 1.00 80.06 88 ILE A N 1
ATOM 706 C CA . ILE A 1 88 ? -13.783 19.620 15.082 1.00 80.06 88 ILE A CA 1
ATOM 707 C C . ILE A 1 88 ? -15.147 20.232 14.746 1.00 80.06 88 ILE A C 1
ATOM 709 O O . ILE A 1 88 ? -15.243 21.058 13.847 1.00 80.06 88 ILE A O 1
ATOM 713 N N . SER A 1 89 ? -16.212 19.873 15.470 1.00 74.25 89 SER A N 1
ATOM 714 C CA . SER A 1 89 ? -17.538 20.456 15.228 1.00 74.25 89 SER A CA 1
ATOM 715 C C . SER A 1 89 ? -17.605 21.953 15.546 1.00 74.25 89 SER A C 1
ATOM 717 O O . SER A 1 89 ? -18.324 22.679 14.862 1.00 74.25 89 SER A O 1
ATOM 719 N N . SER A 1 90 ? -16.849 22.420 16.545 1.00 72.38 90 SER A N 1
ATOM 720 C CA . SER A 1 90 ? -16.770 23.832 16.928 1.00 72.38 90 SER A CA 1
ATOM 721 C C . SER A 1 90 ? -16.036 24.645 15.863 1.00 72.38 90 SER A C 1
ATOM 723 O O . SER A 1 90 ? -16.577 25.641 15.390 1.00 72.38 90 SER A O 1
ATOM 725 N N . ASP A 1 91 ? -14.876 24.167 15.409 1.00 73.12 91 ASP A N 1
ATOM 726 C CA . ASP A 1 91 ? -14.071 24.821 14.370 1.00 73.12 91 ASP A CA 1
ATOM 727 C C . ASP A 1 91 ? -14.802 24.827 13.012 1.00 73.12 91 ASP A C 1
ATOM 729 O O . ASP A 1 91 ? -14.766 25.804 12.259 1.00 73.12 91 ASP A O 1
ATOM 733 N N . LEU A 1 92 ? -15.542 23.755 12.702 1.00 72.31 92 LEU A N 1
ATOM 734 C CA . LEU A 1 92 ? -16.399 23.698 11.515 1.00 72.31 92 LEU A CA 1
ATOM 735 C C . LEU A 1 92 ? -17.604 24.642 11.631 1.00 72.31 92 LEU A C 1
ATOM 737 O O . LEU A 1 92 ? -17.971 25.287 10.658 1.00 72.31 92 LEU A O 1
ATOM 741 N N . SER A 1 93 ? -18.210 24.775 12.810 1.00 64.19 93 SER A N 1
ATOM 742 C CA . SER A 1 93 ? -19.335 25.702 13.011 1.00 64.19 93 SER A CA 1
ATOM 743 C C . SER A 1 93 ? -18.899 27.170 12.954 1.00 64.19 93 SER A C 1
ATOM 745 O O . SER A 1 93 ? -19.661 28.018 12.485 1.00 64.19 93 SER A O 1
ATOM 747 N N . GLU A 1 94 ? -17.677 27.474 13.396 1.00 60.53 94 GLU A N 1
ATOM 748 C CA . GLU A 1 94 ? -17.079 28.809 13.301 1.00 60.53 94 GLU A CA 1
ATOM 749 C C . GLU A 1 94 ? -16.731 29.164 11.848 1.00 60.53 94 GLU A C 1
ATOM 751 O O . GLU A 1 94 ? -17.068 30.251 11.386 1.00 60.53 94 GLU A O 1
ATOM 756 N N . THR A 1 95 ? -16.176 28.221 11.079 1.00 57.41 95 THR A N 1
ATOM 757 C CA . THR A 1 95 ? -15.902 28.418 9.642 1.00 57.41 95 THR A CA 1
ATOM 758 C C . THR A 1 95 ? -17.168 28.516 8.786 1.00 57.41 95 THR A C 1
ATOM 760 O O . THR A 1 95 ? -17.207 29.344 7.881 1.00 57.41 95 THR A O 1
ATOM 763 N N . ILE A 1 96 ? -18.240 27.784 9.112 1.00 60.16 96 ILE A N 1
ATOM 764 C CA . ILE A 1 96 ? -19.542 27.909 8.426 1.00 60.16 96 ILE A CA 1
ATOM 765 C C . ILE A 1 96 ? -20.205 29.276 8.700 1.00 60.16 96 ILE A C 1
ATOM 767 O O . ILE A 1 96 ? -20.868 29.817 7.821 1.00 60.16 96 ILE A O 1
ATOM 771 N N . ASN A 1 97 ? -20.000 29.880 9.879 1.00 54.56 97 ASN A N 1
ATOM 772 C CA . ASN A 1 97 ? -20.529 31.220 10.191 1.00 54.56 97 ASN A CA 1
ATOM 773 C C . ASN A 1 97 ? -19.705 32.372 9.586 1.00 54.56 97 ASN A C 1
ATOM 775 O O . ASN A 1 97 ? -20.214 33.487 9.459 1.00 54.56 97 ASN A O 1
ATOM 779 N N . LEU A 1 98 ? -18.439 32.134 9.232 1.00 54.62 98 LEU A N 1
ATOM 780 C CA . LEU A 1 98 ? -17.584 33.134 8.585 1.00 54.62 98 LEU A CA 1
ATOM 781 C C . LEU A 1 98 ? -17.953 33.336 7.103 1.00 54.62 98 LEU A C 1
ATOM 783 O O . LEU A 1 98 ? -17.822 34.455 6.608 1.00 54.62 98 LEU A O 1
ATOM 787 N N . ASP A 1 99 ? -18.480 32.307 6.431 1.00 52.31 99 ASP A N 1
ATOM 788 C CA . ASP A 1 99 ? -18.995 32.397 5.054 1.00 52.31 99 ASP A CA 1
ATOM 789 C C . ASP A 1 99 ? -20.304 33.215 4.970 1.00 52.31 99 ASP A C 1
ATOM 791 O O . ASP A 1 99 ? -20.483 34.010 4.049 1.00 52.31 99 ASP A O 1
ATOM 795 N N . ASP A 1 100 ? -21.185 33.107 5.973 1.00 53.78 100 ASP A N 1
ATOM 796 C CA . ASP A 1 100 ? -22.485 33.807 6.000 1.00 53.78 100 ASP A CA 1
ATOM 797 C C . ASP A 1 100 ? -22.336 35.317 6.299 1.00 53.78 100 ASP A C 1
ATOM 799 O O . ASP A 1 100 ? -23.146 36.150 5.894 1.00 53.78 100 ASP A O 1
ATOM 803 N N . LYS A 1 101 ? -21.244 35.720 6.968 1.00 51.12 101 LYS A N 1
ATOM 804 C CA . LYS A 1 101 ? -21.005 37.118 7.376 1.00 51.12 101 LYS A CA 1
ATOM 805 C C . LYS A 1 101 ? -20.315 38.003 6.335 1.00 51.12 101 LYS A C 1
ATOM 807 O O . LYS A 1 101 ? -20.197 39.206 6.575 1.00 51.12 101 LYS A O 1
ATOM 812 N N . LEU A 1 102 ? -19.876 37.450 5.203 1.00 52.97 102 LEU A N 1
ATOM 813 C CA . LEU A 1 102 ? -19.305 38.227 4.093 1.00 52.97 102 LEU A CA 1
ATOM 814 C C . LEU A 1 102 ? -20.329 38.555 2.993 1.00 52.97 102 LEU A C 1
ATOM 816 O O . LEU A 1 102 ? -20.051 39.417 2.167 1.00 52.97 102 LEU A O 1
ATOM 820 N N . GLN A 1 103 ? -21.530 37.962 3.014 1.00 55.00 103 GLN A N 1
ATOM 821 C CA . GLN A 1 103 ? -22.601 38.299 2.064 1.00 55.00 103 GLN A CA 1
ATOM 822 C C . GLN A 1 103 ? -23.390 39.564 2.456 1.00 55.00 103 GLN A C 1
ATOM 824 O O . GLN A 1 103 ? -23.840 40.300 1.583 1.00 55.00 103 GLN A O 1
ATOM 829 N N . ASP A 1 104 ? -23.452 39.906 3.747 1.00 52.34 104 ASP A N 1
ATOM 830 C CA . ASP A 1 104 ? -24.148 41.113 4.233 1.00 52.34 104 ASP A CA 1
ATOM 831 C C . ASP A 1 104 ? -23.350 42.426 4.067 1.00 52.34 104 ASP A C 1
ATOM 833 O O . ASP A 1 104 ? -23.882 43.516 4.301 1.00 52.34 104 ASP A O 1
ATOM 837 N N . ALA A 1 105 ? -22.069 42.357 3.686 1.00 51.44 105 ALA A N 1
ATOM 838 C CA . ALA A 1 105 ? -21.220 43.539 3.504 1.00 51.44 105 ALA A CA 1
ATOM 839 C C . ALA A 1 105 ? -21.154 44.042 2.049 1.00 51.44 105 ALA A C 1
ATOM 841 O O . ALA A 1 105 ? -20.709 45.171 1.835 1.00 51.44 105 ALA A O 1
ATOM 842 N N . GLU A 1 106 ? -21.618 43.258 1.069 1.00 50.06 106 GLU A N 1
ATOM 843 C CA . GLU A 1 106 ? -21.532 43.617 -0.357 1.00 50.06 106 GLU A CA 1
ATOM 844 C C . GLU A 1 106 ? -22.857 44.152 -0.948 1.00 50.06 106 GLU A C 1
ATOM 846 O O . GLU A 1 106 ? -22.831 44.823 -1.973 1.00 50.06 106 GLU A O 1
ATOM 851 N N . ASP A 1 107 ? -24.003 43.997 -0.267 1.00 49.94 107 ASP A N 1
ATOM 852 C CA . ASP A 1 107 ? -25.318 44.487 -0.750 1.00 49.94 107 ASP A CA 1
ATOM 853 C C . ASP A 1 107 ? -25.675 45.926 -0.299 1.00 49.94 107 ASP A C 1
ATOM 855 O O . ASP A 1 107 ? -26.728 46.468 -0.627 1.00 49.94 107 ASP A O 1
ATOM 859 N N . LYS A 1 108 ? -24.801 46.605 0.460 1.00 50.91 108 LYS A N 1
ATOM 860 C CA . LYS A 1 108 ? -25.050 47.985 0.940 1.00 50.91 108 LYS A CA 1
ATOM 861 C C . LYS A 1 108 ? -24.273 49.088 0.225 1.00 50.91 108 LYS A C 1
ATOM 863 O O . LYS A 1 108 ? -24.378 50.245 0.634 1.00 50.91 108 LYS A O 1
ATOM 868 N N . ASN A 1 109 ? -23.524 48.768 -0.830 1.00 50.47 109 ASN A N 1
ATOM 869 C CA . ASN A 1 109 ? -22.668 49.736 -1.525 1.00 50.47 109 ASN A CA 1
ATOM 870 C C . ASN A 1 109 ? -23.019 49.949 -3.008 1.00 50.47 109 ASN A C 1
ATOM 872 O O . ASN A 1 109 ? -22.144 50.320 -3.780 1.00 50.47 109 ASN A O 1
ATOM 876 N N . ASP A 1 110 ? -24.279 49.740 -3.412 1.00 51.97 110 ASP A N 1
ATOM 877 C CA . ASP A 1 110 ? -24.710 50.039 -4.793 1.00 51.97 110 ASP A CA 1
ATOM 878 C C . ASP A 1 110 ? -26.037 50.812 -4.897 1.00 51.97 110 ASP A C 1
ATOM 880 O O . ASP A 1 110 ? -26.661 50.911 -5.951 1.00 51.97 110 ASP A O 1
ATOM 884 N N . SER A 1 111 ? -26.473 51.446 -3.805 1.00 53.31 111 SER A N 1
ATOM 885 C CA . SER A 1 111 ? -27.662 52.301 -3.820 1.00 53.31 111 SER A CA 1
ATOM 886 C C . SER A 1 111 ? -27.418 53.621 -3.098 1.00 53.31 111 SER A C 1
ATOM 888 O O . SER A 1 111 ? -27.849 53.761 -1.958 1.00 53.31 111 SER A O 1
ATOM 890 N N . HIS A 1 112 ? -26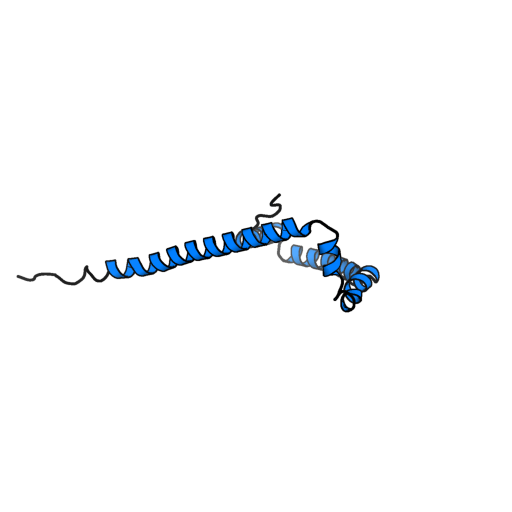.729 54.570 -3.744 1.00 45.34 112 HIS A N 1
ATOM 891 C CA . HIS A 1 112 ? -27.032 56.018 -3.730 1.00 45.34 112 HIS A CA 1
ATOM 892 C C . HIS A 1 112 ? -25.955 56.799 -4.514 1.00 45.34 112 HIS A C 1
ATOM 894 O O . HIS A 1 112 ? -24.962 57.258 -3.955 1.00 45.34 112 HIS A O 1
ATOM 900 N N . HIS A 1 113 ? -26.177 56.993 -5.816 1.00 44.25 113 HIS A N 1
ATOM 901 C CA . HIS A 1 113 ? -25.536 58.058 -6.590 1.00 44.25 113 HIS A CA 1
ATOM 902 C C . HIS A 1 113 ? -26.568 59.188 -6.760 1.00 44.25 113 HIS A C 1
ATOM 904 O O . HIS A 1 113 ? -27.580 58.956 -7.425 1.00 44.25 113 HIS A O 1
ATOM 910 N N . PRO A 1 114 ? -26.399 60.375 -6.145 1.00 51.03 114 PRO A N 1
ATOM 911 C CA . PRO A 1 114 ? -27.291 61.496 -6.394 1.00 51.03 114 PRO A CA 1
ATOM 912 C C . PRO A 1 114 ? -26.854 62.199 -7.682 1.00 51.03 114 PRO A C 1
ATOM 914 O O . PRO A 1 114 ? -25.713 62.637 -7.812 1.00 51.03 114 PRO A O 1
ATOM 917 N N . SER A 1 115 ? -27.767 62.273 -8.645 1.00 45.59 115 SER A N 1
ATOM 918 C CA . SER A 1 115 ? -27.706 63.249 -9.731 1.00 45.59 115 SER A CA 1
ATOM 919 C C . SER A 1 115 ? -28.547 64.444 -9.302 1.00 45.59 115 SER A C 1
ATOM 921 O O . SER A 1 115 ? -29.759 64.289 -9.209 1.00 45.59 115 SER A O 1
ATOM 923 N N . ASP A 1 116 ? -27.892 65.556 -8.971 1.00 48.19 116 ASP A N 1
ATOM 924 C CA . ASP A 1 116 ? -28.357 66.945 -9.136 1.00 48.19 116 ASP A CA 1
ATOM 925 C C . ASP A 1 116 ? -27.197 67.912 -8.837 1.00 48.19 116 ASP A C 1
ATOM 927 O O . ASP A 1 116 ? -26.549 67.762 -7.773 1.00 48.19 116 ASP A O 1
#

Mean predicted aligned error: 18.37 Å

Foldseek 3Di:
DCPDPQDPVNVVVVVVVCCVPQNPVRVVVVVVVVVVVVVCVCPDPVNCCVVVCVVVVPPPPPVVPVVDVCVVVVVVVVVVVVVVVVVVVVVVVVVVVVVVVVVVVPVPPPPDDDDD

Radius of gyration: 27.79 Å; Cα contacts (8 Å, |Δi|>4): 13; chains: 1; bounding box: 42×90×47 Å

Organism: NCBI:txid229920

pLDDT: mean 71.8, std 16.2, range [44.25, 95.69]